Protein AF-A0A183I6M5-F1 (afdb_monomer)

pLDDT: mean 82.32, std 17.07, range [38.31, 96.5]

Radius of gyration: 24.66 Å; Cα contacts (8 Å, |Δi|>4): 86; chains: 1; bounding box: 38×36×90 Å

Organism: NCBI:txid387005

Secondary structure (DSSP, 8-state):
----TTSTTHHHHHHHHHHHHHHH--TTTTT-PPPPPPPTTSS-S--SSTT----TTHHHHHHHHHHHHHHHHTTS-TT-HHHHHHHHHHHHHHHHHHH---HHHHHHHH-SS-HHHHHHHHHHHHHHHHHHTTT---

Mean predicted aligned error: 10.9 Å

Sequence (138 aa):
MLRNPNGLRRASQCVLQNAIRTMYDNPYIKTFKPKKPPSPTFHKQTTGLTGLFVDEYAHQNLLKEYGRLMKVLEQIPSHSSYRKYTEQLVKKRIALIQEEPDIQKLEAKIGMGQIEEVIQQVFFMHSFMRRKKFSYSW

Solvent-accessible surface area (backbone atoms only — not comparable to full-atom values): 8590 Å² total; per-residue (Å²): 136,86,79,74,83,71,72,75,60,52,63,57,50,53,52,49,49,52,56,56,52,60,60,74,66,40,76,76,59,75,72,62,72,85,70,82,78,62,63,90,88,47,96,59,83,67,68,89,47,92,93,50,71,67,62,95,55,49,69,63,53,39,52,51,46,51,55,54,34,50,64,55,49,69,77,45,64,83,85,18,65,66,49,54,55,51,51,54,52,50,52,54,51,53,50,50,61,72,72,40,90,48,67,72,61,38,28,63,74,68,66,68,63,53,66,63,56,48,43,50,51,49,50,51,49,38,54,50,50,69,59,43,71,83,74,59,90,109

Structure (mmCIF, N/CA/C/O backbone):
data_AF-A0A183I6M5-F1
#
_entry.id   AF-A0A183I6M5-F1
#
loop_
_atom_site.group_PDB
_atom_site.id
_atom_site.type_symbol
_atom_site.label_atom_id
_atom_site.label_alt_id
_atom_site.label_comp_id
_atom_site.label_asym_id
_atom_site.label_entity_id
_atom_site.label_seq_id
_atom_site.pdbx_PDB_ins_code
_atom_site.Cartn_x
_atom_site.Cartn_y
_atom_site.Cartn_z
_atom_site.occupancy
_atom_site.B_iso_or_equiv
_atom_site.auth_seq_id
_atom_site.auth_comp_id
_atom_site.auth_asym_id
_atom_site.auth_atom_id
_atom_site.pdbx_PDB_model_num
ATOM 1 N N . MET A 1 1 ? 12.450 -29.102 69.752 1.00 39.22 1 MET A N 1
ATOM 2 C CA . MET A 1 1 ? 13.206 -28.412 68.681 1.00 39.22 1 MET A CA 1
ATOM 3 C C . MET A 1 1 ? 12.266 -28.155 67.509 1.00 39.22 1 MET A C 1
ATOM 5 O O . MET A 1 1 ? 12.054 -29.045 66.694 1.00 39.22 1 MET A O 1
ATOM 9 N N . LEU A 1 2 ? 11.606 -26.994 67.479 1.00 38.31 2 LEU A N 1
ATOM 10 C CA . LEU A 1 2 ? 10.625 -26.673 66.437 1.00 38.31 2 LEU A CA 1
ATOM 11 C C . LEU A 1 2 ? 11.358 -26.254 65.157 1.00 38.31 2 LEU A C 1
ATOM 13 O O . LEU A 1 2 ? 12.062 -25.247 65.125 1.00 38.31 2 LEU A O 1
ATOM 17 N N . ARG A 1 3 ? 11.221 -27.074 64.113 1.00 44.81 3 ARG A N 1
ATOM 18 C CA . ARG A 1 3 ? 11.802 -26.843 62.789 1.00 44.81 3 ARG A CA 1
ATOM 19 C C . ARG A 1 3 ? 11.010 -25.716 62.115 1.00 44.81 3 ARG A C 1
ATOM 21 O O . ARG A 1 3 ? 9.834 -25.881 61.810 1.00 44.81 3 ARG A O 1
ATOM 28 N N . ASN A 1 4 ? 11.647 -24.560 61.940 1.00 47.88 4 ASN A N 1
ATOM 29 C CA . ASN A 1 4 ? 11.074 -23.372 61.304 1.00 47.88 4 ASN A CA 1
ATOM 30 C C . ASN A 1 4 ? 10.600 -23.695 59.862 1.00 47.88 4 ASN A C 1
ATOM 32 O O . ASN A 1 4 ? 11.434 -24.061 59.031 1.00 47.88 4 ASN A O 1
ATOM 36 N N . PRO A 1 5 ? 9.301 -23.550 59.527 1.00 49.53 5 PRO A N 1
ATOM 37 C CA . PRO A 1 5 ? 8.756 -23.917 58.214 1.00 49.53 5 PRO A CA 1
ATOM 38 C C . PRO A 1 5 ? 9.069 -22.896 57.103 1.00 49.53 5 PRO A C 1
ATOM 40 O O . PRO A 1 5 ? 8.754 -2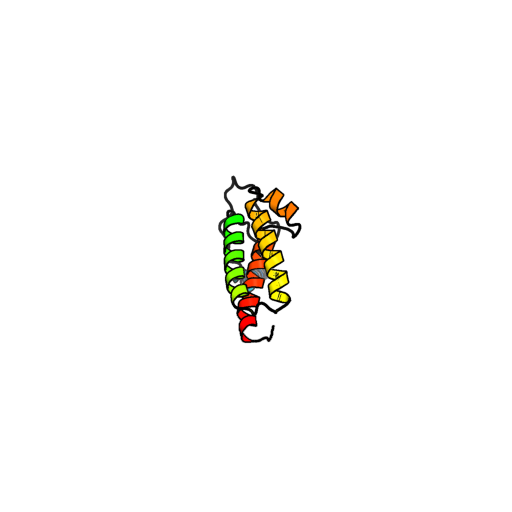3.128 55.936 1.00 49.53 5 PRO A O 1
ATOM 43 N N . ASN A 1 6 ? 9.717 -21.772 57.430 1.00 54.25 6 ASN A N 1
ATOM 44 C CA . ASN A 1 6 ? 9.908 -20.652 56.502 1.00 54.25 6 ASN A CA 1
ATOM 45 C C . ASN A 1 6 ? 11.206 -20.708 55.671 1.00 54.25 6 ASN A C 1
ATOM 47 O O . ASN A 1 6 ? 11.444 -19.819 54.854 1.00 54.25 6 ASN A O 1
ATOM 51 N N . GLY A 1 7 ? 12.045 -21.737 55.841 1.00 47.34 7 GLY A N 1
ATOM 52 C CA . GLY A 1 7 ? 13.322 -21.862 55.120 1.00 47.34 7 GLY A CA 1
ATOM 53 C C . GLY A 1 7 ? 13.192 -22.313 53.658 1.00 47.34 7 GLY A C 1
ATOM 54 O O . GLY A 1 7 ? 13.973 -21.888 52.814 1.00 47.34 7 GLY A O 1
ATOM 55 N N . LEU A 1 8 ? 12.174 -23.121 53.335 1.00 42.78 8 LEU A N 1
ATOM 56 C CA . LEU A 1 8 ? 12.023 -23.747 52.010 1.00 42.78 8 LEU A CA 1
ATOM 57 C C . LEU A 1 8 ? 11.125 -22.968 51.032 1.00 42.78 8 LEU A C 1
ATOM 59 O O . LEU A 1 8 ? 11.070 -23.313 49.858 1.00 42.78 8 LEU A O 1
ATOM 63 N N . ARG A 1 9 ? 10.436 -21.904 51.474 1.00 47.00 9 ARG A N 1
ATOM 64 C CA . ARG A 1 9 ? 9.586 -21.075 50.590 1.00 47.00 9 ARG A CA 1
ATOM 65 C C . ARG A 1 9 ? 10.315 -19.887 49.949 1.00 47.00 9 ARG A C 1
ATOM 67 O O . ARG A 1 9 ? 9.840 -19.363 48.949 1.00 47.00 9 ARG A O 1
ATOM 74 N N . ARG A 1 10 ? 11.469 -19.465 50.484 1.00 45.53 10 ARG A N 1
ATOM 75 C CA . ARG A 1 10 ? 12.199 -18.277 49.993 1.00 45.53 10 ARG A CA 1
ATOM 76 C C . ARG A 1 10 ? 13.108 -18.553 48.794 1.00 45.53 10 ARG A C 1
ATOM 78 O O . ARG A 1 10 ? 13.176 -17.707 47.909 1.00 45.53 10 ARG A O 1
ATOM 85 N N . ALA A 1 11 ? 13.741 -19.729 48.730 1.00 47.12 11 ALA A N 1
ATOM 86 C CA . ALA A 1 11 ? 14.570 -20.128 47.585 1.00 47.12 11 ALA A CA 1
ATOM 87 C C . ALA A 1 11 ? 13.743 -20.221 46.289 1.00 47.12 11 ALA A C 1
ATOM 89 O O . ALA A 1 11 ? 14.177 -19.801 45.223 1.00 47.12 11 ALA A O 1
ATOM 90 N N . SER A 1 12 ? 12.500 -20.686 46.399 1.00 52.34 12 SER A N 1
ATOM 91 C CA . SER A 1 12 ? 11.564 -20.813 45.280 1.00 52.34 12 SER A CA 1
ATOM 92 C C . SER A 1 12 ? 11.135 -19.454 44.725 1.00 52.34 12 SER A C 1
ATOM 94 O O . SER A 1 12 ? 11.021 -19.288 43.517 1.00 52.34 12 SER A O 1
ATOM 96 N N . GLN A 1 13 ? 10.926 -18.463 45.598 1.00 54.22 13 GLN A N 1
ATOM 97 C CA . GLN A 1 13 ? 10.399 -17.151 45.219 1.00 54.22 13 GLN A CA 1
ATOM 98 C C . GLN A 1 13 ? 11.472 -16.240 44.609 1.00 54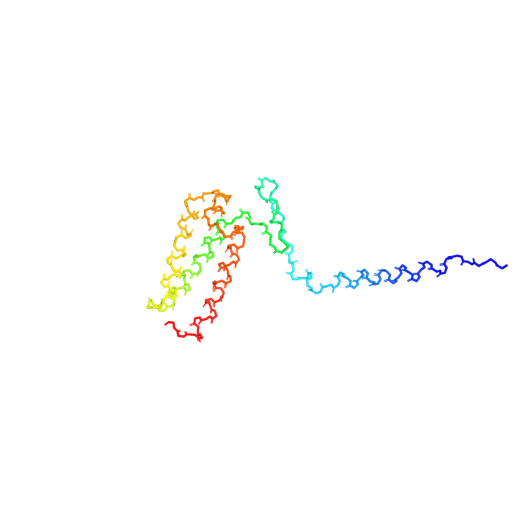.22 13 GLN A C 1
ATOM 100 O O . GLN A 1 13 ? 11.163 -15.500 43.682 1.00 54.22 13 GLN A O 1
ATOM 105 N N . CYS A 1 14 ? 12.733 -16.327 45.053 1.00 49.47 14 CYS A N 1
ATOM 106 C CA . CYS A 1 14 ? 13.840 -15.596 44.427 1.00 49.47 14 CYS A CA 1
ATOM 107 C C . CYS A 1 14 ? 14.278 -16.218 43.092 1.00 49.47 14 CYS A C 1
ATOM 109 O O . CYS A 1 14 ? 14.580 -15.478 42.162 1.00 49.47 14 CYS A O 1
ATOM 111 N N . VAL A 1 15 ? 14.240 -17.550 42.948 1.00 53.81 15 VAL A N 1
ATOM 112 C CA . VAL A 1 15 ? 14.477 -18.229 41.660 1.00 53.81 15 VAL A CA 1
ATOM 113 C C . VAL A 1 15 ? 13.358 -17.906 40.664 1.00 53.81 15 VAL A C 1
ATOM 115 O O . VAL A 1 15 ? 13.656 -17.569 39.522 1.00 53.81 15 VAL A O 1
ATOM 118 N N . LEU A 1 16 ? 12.089 -17.897 41.100 1.00 50.75 16 LEU A N 1
ATOM 119 C CA . LEU A 1 16 ? 10.961 -17.417 40.288 1.00 50.75 16 LEU A CA 1
ATOM 120 C C . LEU A 1 16 ? 11.094 -15.933 39.935 1.00 50.75 16 LEU A C 1
ATOM 122 O O . LEU A 1 16 ? 10.925 -15.583 38.775 1.00 50.75 16 LEU A O 1
ATOM 126 N N . GLN A 1 17 ? 11.436 -15.053 40.882 1.00 52.66 17 GLN A N 1
ATOM 127 C CA . GLN A 1 17 ? 11.634 -13.631 40.580 1.00 52.66 17 GLN A CA 1
ATOM 128 C C . GLN A 1 17 ? 12.812 -13.390 39.630 1.00 52.66 17 GLN A C 1
ATOM 130 O O . GLN A 1 17 ? 12.691 -12.564 38.731 1.00 52.66 17 GLN A O 1
ATOM 135 N N . ASN A 1 18 ? 13.913 -14.131 39.765 1.00 52.28 18 ASN A N 1
ATOM 136 C CA . ASN A 1 18 ? 15.054 -14.044 38.855 1.00 52.28 18 ASN A CA 1
ATOM 137 C C . ASN A 1 18 ? 14.711 -14.580 37.453 1.00 52.28 18 ASN A C 1
ATOM 139 O O . ASN A 1 18 ? 15.095 -13.956 36.469 1.00 52.28 18 ASN A O 1
ATOM 143 N N . ALA A 1 19 ? 13.938 -15.667 37.351 1.00 53.94 19 ALA A N 1
ATOM 144 C CA . ALA A 1 19 ? 13.449 -16.206 36.078 1.00 53.94 19 ALA A CA 1
ATOM 145 C C . ALA A 1 19 ? 12.411 -15.292 35.395 1.00 53.94 19 ALA A C 1
ATOM 147 O O . ALA A 1 19 ? 12.398 -15.162 34.175 1.00 53.94 19 ALA A O 1
ATOM 148 N N . ILE A 1 20 ? 11.559 -14.617 36.172 1.00 52.84 20 ILE A N 1
ATOM 149 C CA . ILE A 1 20 ? 10.616 -13.610 35.664 1.00 52.84 20 ILE A CA 1
ATOM 150 C C . ILE A 1 20 ? 11.381 -12.369 35.168 1.00 52.84 20 ILE A C 1
ATOM 152 O O . ILE A 1 20 ? 11.017 -11.788 34.149 1.00 52.84 20 ILE A O 1
ATOM 156 N N . ARG A 1 21 ? 12.469 -11.980 35.845 1.00 53.25 21 ARG A N 1
ATOM 157 C CA . ARG A 1 21 ? 13.283 -10.804 35.498 1.00 53.25 21 ARG A CA 1
ATOM 158 C C . ARG A 1 21 ? 14.069 -10.991 34.195 1.00 53.25 21 ARG A C 1
ATOM 160 O O . ARG A 1 21 ? 14.059 -10.087 33.369 1.00 53.25 21 ARG A O 1
ATOM 167 N N . THR A 1 22 ? 14.652 -12.170 33.955 1.00 59.44 22 THR A N 1
ATOM 168 C CA . THR A 1 22 ? 15.349 -12.476 32.686 1.00 59.44 22 THR A CA 1
ATOM 169 C C . THR A 1 22 ? 14.404 -12.610 31.486 1.00 59.44 22 THR A C 1
ATOM 171 O O . THR A 1 22 ? 14.829 -12.409 30.352 1.00 59.44 22 THR A O 1
ATOM 174 N N . MET A 1 23 ? 13.118 -12.898 31.716 1.00 60.84 23 MET A N 1
ATOM 175 C CA . MET A 1 23 ? 12.090 -12.998 30.669 1.00 60.84 23 MET A CA 1
ATOM 176 C C . MET A 1 23 ? 11.708 -11.638 30.056 1.00 60.84 23 MET A C 1
ATOM 178 O O . MET A 1 23 ? 11.484 -11.551 28.849 1.00 60.84 23 MET A O 1
ATOM 182 N N . TYR A 1 24 ? 11.655 -10.569 30.861 1.00 60.25 24 TYR A N 1
ATOM 183 C CA . TYR A 1 24 ? 11.343 -9.213 30.375 1.00 60.25 24 TYR A CA 1
ATOM 184 C C . TYR A 1 24 ? 12.561 -8.471 29.809 1.00 60.25 24 TYR A C 1
ATOM 186 O O . TYR A 1 24 ? 12.395 -7.520 29.045 1.00 60.25 24 TYR A O 1
ATOM 194 N N . ASP A 1 25 ? 13.773 -8.960 30.080 1.00 64.94 25 ASP A N 1
ATOM 195 C CA . ASP A 1 25 ? 15.009 -8.551 29.404 1.00 64.94 25 ASP A CA 1
ATOM 196 C C . ASP A 1 25 ? 15.184 -9.248 28.039 1.00 64.94 25 ASP A C 1
ATOM 198 O O . ASP A 1 25 ? 16.295 -9.508 27.579 1.00 64.94 25 ASP A O 1
ATOM 202 N N . ASN A 1 26 ? 14.079 -9.540 27.347 1.00 69.12 26 ASN A N 1
ATOM 203 C CA . ASN A 1 26 ? 14.121 -10.089 26.001 1.00 69.12 26 ASN A CA 1
ATOM 204 C C . ASN A 1 26 ? 14.497 -8.976 24.994 1.00 69.12 26 ASN A C 1
ATOM 206 O O . ASN A 1 26 ? 13.724 -8.026 24.803 1.00 69.12 26 ASN A O 1
ATOM 210 N N . PRO A 1 27 ? 15.650 -9.076 24.300 1.00 71.19 27 PRO A N 1
ATOM 211 C CA . PRO A 1 27 ? 16.084 -8.068 23.334 1.00 71.19 27 PRO A CA 1
ATOM 212 C C . PRO A 1 27 ? 15.087 -7.875 22.177 1.00 71.19 27 PRO A C 1
ATOM 214 O O . PRO A 1 27 ? 15.032 -6.784 21.610 1.00 71.19 27 PRO A O 1
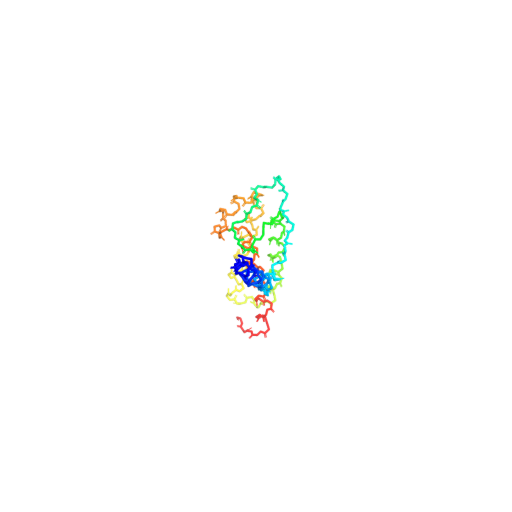ATOM 217 N N . TYR A 1 28 ? 14.249 -8.878 21.878 1.00 67.88 28 TYR A N 1
ATOM 218 C CA . TYR A 1 28 ? 13.214 -8.823 20.840 1.00 67.88 28 TYR A CA 1
ATOM 219 C C . TYR A 1 28 ? 11.952 -8.043 21.252 1.00 67.88 28 TYR A C 1
ATOM 221 O O . TYR A 1 28 ? 11.166 -7.661 20.391 1.00 67.88 28 TYR A O 1
ATOM 229 N N . ILE A 1 29 ? 11.737 -7.748 22.541 1.00 65.25 29 ILE A N 1
ATOM 230 C CA . ILE A 1 29 ? 10.613 -6.889 22.969 1.00 65.25 29 ILE A CA 1
ATOM 231 C C . ILE A 1 29 ? 10.906 -5.421 22.619 1.00 65.25 29 ILE A C 1
ATOM 233 O O . ILE A 1 29 ? 10.009 -4.677 22.230 1.00 65.25 29 ILE A O 1
ATOM 237 N N . LYS A 1 30 ? 12.181 -5.010 22.663 1.00 61.09 30 LYS A N 1
ATOM 238 C CA . LYS A 1 30 ? 12.621 -3.625 22.403 1.00 61.09 30 LYS A CA 1
ATOM 239 C C . LYS A 1 30 ? 12.452 -3.191 20.941 1.00 61.09 30 LYS A C 1
ATOM 241 O O . LYS A 1 30 ? 12.413 -1.993 20.662 1.00 61.09 30 LYS A O 1
ATOM 246 N N . THR A 1 31 ? 12.353 -4.135 20.004 1.00 61.91 31 THR A N 1
ATOM 247 C CA . THR A 1 31 ? 12.118 -3.837 18.582 1.00 61.91 31 THR A CA 1
ATOM 248 C C . THR A 1 31 ? 10.672 -3.441 18.291 1.00 61.91 31 THR A C 1
ATOM 250 O O . THR A 1 31 ? 10.432 -2.680 17.352 1.00 61.91 31 THR A O 1
ATOM 253 N N . PHE A 1 32 ? 9.710 -3.890 19.103 1.00 66.00 32 PHE A N 1
ATOM 254 C CA . PHE A 1 32 ? 8.305 -3.527 18.942 1.00 66.00 32 PHE A CA 1
ATOM 255 C C . PHE A 1 32 ? 8.022 -2.219 19.672 1.00 66.00 32 PHE A C 1
ATOM 257 O O . PHE A 1 32 ? 7.698 -2.194 20.856 1.00 66.00 32 PHE A O 1
ATOM 264 N N . LYS A 1 33 ? 8.144 -1.100 18.953 1.00 71.75 33 LYS A N 1
ATOM 265 C CA . LYS A 1 33 ? 7.692 0.191 19.477 1.00 71.75 33 LYS A CA 1
ATOM 266 C C . LYS A 1 33 ? 6.159 0.192 19.487 1.00 71.75 33 LYS A C 1
ATOM 268 O O . LYS A 1 33 ? 5.577 0.091 18.404 1.00 71.75 33 LYS A O 1
ATOM 273 N N . PRO A 1 34 ? 5.501 0.290 20.657 1.00 71.25 34 PRO A N 1
ATOM 274 C CA . PRO A 1 34 ? 4.048 0.320 20.706 1.00 71.25 34 PRO A CA 1
ATOM 275 C C . PRO A 1 34 ? 3.547 1.547 19.941 1.00 71.25 34 PRO A C 1
ATOM 277 O O . PRO A 1 34 ? 4.001 2.670 20.180 1.00 71.25 34 PRO A O 1
ATOM 280 N N . LYS A 1 35 ? 2.632 1.333 18.992 1.00 80.88 35 LYS A N 1
ATOM 281 C CA . LYS A 1 35 ? 1.877 2.430 18.380 1.00 80.88 35 LYS A CA 1
ATOM 282 C C . LYS A 1 35 ? 0.702 2.802 19.279 1.00 80.88 35 LYS A C 1
ATOM 284 O O . LYS A 1 35 ? 0.236 1.986 20.073 1.00 80.88 35 LYS A O 1
ATOM 289 N N . LYS A 1 36 ? 0.230 4.044 19.147 1.00 84.38 36 LYS A N 1
ATOM 290 C CA . LYS A 1 36 ? -1.027 4.456 19.780 1.00 84.38 36 LYS A CA 1
ATOM 291 C C . LYS A 1 36 ? -2.147 3.538 19.266 1.00 84.38 36 LYS A C 1
ATOM 293 O O . LYS A 1 36 ? -2.144 3.248 18.067 1.00 84.38 36 LYS A O 1
ATOM 298 N N . PRO A 1 37 ? -3.041 3.057 20.145 1.00 84.38 37 PRO A N 1
ATOM 299 C CA . PRO A 1 37 ? -4.186 2.273 19.709 1.00 84.38 37 PRO A CA 1
ATOM 300 C C . PRO A 1 37 ? -5.065 3.119 18.776 1.00 84.38 37 PRO A C 1
ATOM 302 O O . PRO A 1 37 ? -5.069 4.349 18.922 1.00 84.38 37 PRO A O 1
AT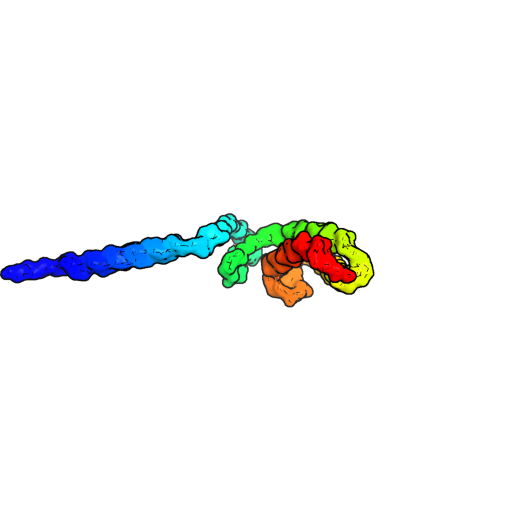OM 305 N N . PRO A 1 38 ? -5.780 2.484 17.831 1.00 88.56 38 PRO A N 1
ATOM 306 C CA . PRO A 1 38 ? -6.681 3.198 16.943 1.00 88.56 38 PRO A CA 1
ATOM 307 C C . PRO A 1 38 ? -7.806 3.867 17.736 1.00 88.56 38 PRO A C 1
ATOM 309 O O . PRO A 1 38 ? -8.130 3.460 18.858 1.00 88.56 38 PRO A O 1
ATOM 312 N N . SER A 1 39 ? -8.418 4.894 17.152 1.00 90.19 39 SER A N 1
ATOM 313 C CA . SER A 1 39 ? -9.603 5.516 17.739 1.00 90.19 39 SER A CA 1
ATOM 314 C C . SER A 1 39 ? -10.722 4.479 17.994 1.00 90.19 39 SER A C 1
ATOM 316 O O . SER A 1 39 ? -10.942 3.572 17.186 1.00 90.19 39 SER A O 1
ATOM 318 N N . PRO A 1 40 ? -11.467 4.580 19.113 1.00 88.56 40 PRO A N 1
ATOM 319 C CA . PRO A 1 40 ? -12.500 3.598 19.468 1.00 88.56 40 PRO A CA 1
ATOM 320 C C . PRO A 1 40 ? -13.667 3.572 18.468 1.00 88.56 40 PRO A C 1
ATOM 322 O O . PRO A 1 40 ? -14.375 2.577 18.366 1.00 88.56 40 PRO A O 1
ATOM 325 N N . THR A 1 41 ? -13.851 4.652 17.708 1.00 91.00 41 THR A N 1
ATOM 326 C CA . THR A 1 41 ? -14.853 4.779 16.642 1.00 91.00 41 THR A CA 1
ATOM 327 C C . THR A 1 41 ? -14.416 4.122 15.327 1.00 91.00 41 THR A C 1
ATOM 329 O O . THR A 1 41 ? -15.211 4.024 14.395 1.00 91.00 41 THR A O 1
ATOM 332 N N . PHE A 1 42 ? -13.152 3.703 15.211 1.00 89.38 42 PHE A N 1
ATOM 333 C CA . PHE A 1 42 ? -12.616 3.104 13.996 1.00 89.38 42 PHE A CA 1
ATOM 334 C C . PHE A 1 42 ? -13.131 1.670 13.800 1.00 89.38 42 PHE A C 1
ATOM 336 O O . PHE A 1 42 ? -13.272 0.901 14.753 1.00 89.38 42 PHE A O 1
ATOM 343 N N . HIS A 1 43 ? -13.372 1.290 12.543 1.00 87.75 43 HIS A N 1
ATOM 344 C CA . HIS A 1 43 ? -13.992 0.011 12.173 1.00 87.75 43 HIS A CA 1
ATOM 345 C C . HIS A 1 43 ? -13.153 -1.227 12.547 1.00 87.75 43 HIS A C 1
ATOM 347 O O . HIS A 1 43 ? -13.699 -2.326 12.634 1.00 87.75 43 HIS A O 1
ATOM 353 N N . LYS A 1 44 ? -11.841 -1.075 12.776 1.00 90.19 44 LYS A N 1
ATOM 354 C CA . LYS A 1 44 ? -10.909 -2.174 13.076 1.00 90.19 44 LYS A CA 1
ATOM 355 C C . LYS A 1 44 ? -10.113 -1.893 14.351 1.00 90.19 44 LYS A C 1
ATOM 357 O O . LYS A 1 44 ? -9.281 -1.001 14.389 1.00 90.19 44 LYS A O 1
ATOM 362 N N . GLN A 1 45 ? -10.333 -2.668 15.410 1.00 90.12 45 GLN A N 1
ATOM 363 C CA . GLN A 1 45 ? -9.636 -2.446 16.689 1.00 90.12 45 GLN A CA 1
ATOM 364 C C . GLN A 1 45 ? -8.273 -3.147 16.748 1.00 90.12 45 GLN A C 1
ATOM 366 O O . GLN A 1 45 ? -7.311 -2.614 17.301 1.00 90.12 45 GLN A O 1
ATOM 371 N N . THR A 1 46 ? -8.164 -4.333 16.149 1.00 90.75 46 THR A N 1
ATOM 372 C CA . THR A 1 46 ? -6.912 -5.090 16.052 1.00 90.75 46 THR A CA 1
ATOM 373 C C . THR A 1 46 ? -6.830 -5.806 14.702 1.00 90.75 46 THR A C 1
ATOM 375 O O . THR A 1 46 ? -7.843 -6.063 14.055 1.00 90.75 46 THR A O 1
ATOM 378 N N . THR A 1 47 ? -5.613 -6.127 14.266 1.00 90.69 47 THR A N 1
ATOM 379 C CA . THR A 1 47 ? -5.341 -6.966 13.083 1.00 90.69 47 THR A CA 1
ATOM 380 C C . THR A 1 47 ? -5.315 -8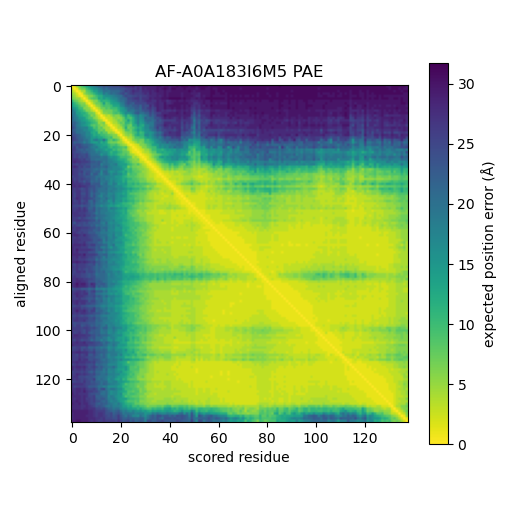.459 13.425 1.00 90.69 47 THR A C 1
ATOM 382 O O . THR A 1 47 ? -5.310 -9.300 12.533 1.00 90.69 47 THR A O 1
ATOM 385 N N . GLY A 1 48 ? -5.238 -8.815 14.712 1.00 91.88 48 GLY A N 1
ATOM 386 C CA . GLY A 1 48 ? -4.996 -10.190 15.162 1.00 91.88 48 GLY A CA 1
ATOM 387 C C . GLY A 1 48 ? -3.567 -10.700 14.918 1.00 91.88 48 GLY A C 1
ATOM 388 O O . GLY A 1 48 ? -3.270 -11.838 15.272 1.00 91.88 48 GLY A O 1
ATOM 389 N N . LEU A 1 49 ? -2.674 -9.874 14.355 1.00 89.94 49 LEU A N 1
ATOM 390 C CA . LEU A 1 49 ? -1.297 -10.239 14.022 1.00 89.94 49 LEU A CA 1
ATOM 391 C C . LEU A 1 49 ? -0.296 -9.488 14.905 1.00 89.94 49 LEU A C 1
ATOM 393 O O . LEU A 1 49 ? -0.301 -8.258 15.002 1.00 89.94 49 LEU A O 1
ATOM 397 N N . THR A 1 50 ? 0.608 -10.230 15.544 1.00 87.62 50 THR A N 1
ATOM 398 C CA . THR A 1 50 ? 1.626 -9.656 16.429 1.00 87.62 50 THR A CA 1
ATOM 399 C C . THR A 1 50 ? 2.604 -8.789 15.637 1.00 87.62 50 THR A C 1
ATOM 401 O O . THR A 1 50 ? 3.228 -9.248 14.685 1.00 87.62 50 THR A O 1
ATOM 404 N N . GLY A 1 51 ? 2.767 -7.530 16.046 1.00 85.31 51 GLY A N 1
ATOM 405 C CA . GLY A 1 51 ? 3.683 -6.589 15.393 1.00 85.31 51 GLY A CA 1
ATOM 406 C C . GLY A 1 51 ? 3.116 -5.868 14.166 1.00 85.31 51 GLY A C 1
ATOM 407 O O . GLY A 1 51 ? 3.776 -4.955 13.667 1.00 85.31 51 GLY A O 1
ATOM 408 N N . LEU A 1 52 ? 1.898 -6.203 13.724 1.00 90.38 52 LEU A N 1
ATOM 409 C CA . LEU A 1 52 ? 1.177 -5.475 12.681 1.00 90.38 52 LEU A CA 1
ATOM 410 C C . LEU A 1 52 ? 0.063 -4.640 13.316 1.00 90.38 52 LEU A C 1
ATOM 412 O O . LEU A 1 52 ? -1.016 -5.134 13.618 1.00 90.38 52 LEU A O 1
ATOM 416 N N . PHE A 1 53 ? 0.335 -3.364 13.559 1.00 91.44 53 PHE A N 1
ATOM 417 C CA . PHE A 1 53 ? -0.638 -2.456 14.168 1.00 91.44 53 PHE A CA 1
ATOM 418 C C . PHE A 1 53 ? -1.609 -1.895 13.129 1.00 91.44 53 PHE A C 1
ATOM 420 O O . PHE A 1 53 ? -1.186 -1.603 12.011 1.00 91.44 53 PHE A O 1
ATOM 427 N N . VAL A 1 54 ? -2.860 -1.675 13.544 1.00 93.19 54 VAL A N 1
ATOM 428 C CA . VAL A 1 54 ? -3.908 -1.060 12.717 1.00 93.19 54 VAL A CA 1
ATOM 429 C C . VAL A 1 54 ? -3.478 0.329 12.245 1.00 93.19 54 VAL A C 1
ATOM 431 O O . VAL A 1 54 ? -2.889 1.099 13.011 1.00 93.19 54 VAL A O 1
ATOM 434 N N . ASP A 1 55 ? -3.781 0.641 10.986 1.00 91.81 55 ASP A N 1
ATOM 435 C CA . ASP A 1 55 ? -3.513 1.947 10.388 1.00 91.81 55 ASP A CA 1
ATOM 436 C C . ASP A 1 55 ? -4.814 2.694 10.060 1.00 91.81 55 ASP A C 1
ATOM 438 O O . ASP A 1 55 ? -5.534 2.342 9.128 1.00 91.81 55 ASP A O 1
ATOM 442 N N . GLU A 1 56 ? -5.098 3.764 10.811 1.00 91.88 56 GLU A N 1
ATOM 443 C CA . GLU A 1 56 ? -6.304 4.584 10.619 1.00 91.88 56 GLU A CA 1
ATOM 444 C C . GLU A 1 56 ? -6.329 5.296 9.259 1.00 91.88 56 GLU A C 1
ATOM 446 O O . GLU A 1 56 ? -7.393 5.524 8.686 1.00 91.88 56 GLU A O 1
ATOM 451 N N . TYR A 1 57 ? -5.154 5.620 8.714 1.00 91.56 57 TYR A N 1
ATOM 452 C CA . TYR A 1 57 ? -5.007 6.386 7.474 1.00 91.56 57 TYR A CA 1
ATOM 453 C C . TYR A 1 57 ? -4.466 5.513 6.336 1.00 91.56 57 TYR A C 1
ATOM 455 O O . TYR A 1 57 ? -3.681 5.978 5.500 1.00 91.56 57 TYR A O 1
ATOM 463 N N . ALA A 1 58 ? -4.901 4.247 6.288 1.00 92.69 58 ALA A N 1
ATOM 464 C CA . ALA A 1 58 ? -4.411 3.239 5.351 1.00 92.69 58 ALA A CA 1
ATOM 465 C C . ALA A 1 58 ? -4.407 3.719 3.887 1.00 92.69 58 ALA A C 1
ATOM 467 O O . ALA A 1 58 ? -3.385 3.595 3.216 1.00 92.69 58 ALA A O 1
ATOM 468 N N . HIS A 1 59 ? -5.483 4.355 3.400 1.00 93.69 59 HIS A N 1
ATOM 469 C CA . HIS A 1 59 ? -5.549 4.879 2.023 1.00 93.69 59 HIS A CA 1
ATOM 470 C C . HIS A 1 59 ? -4.439 5.894 1.722 1.00 93.69 59 HIS A C 1
ATOM 472 O O . HIS A 1 59 ? -3.747 5.788 0.707 1.00 93.69 59 HIS A O 1
ATOM 478 N N . GLN A 1 60 ? -4.241 6.873 2.609 1.00 94.44 60 GLN A N 1
ATOM 479 C CA . GLN A 1 60 ? -3.242 7.926 2.415 1.00 94.44 60 GLN A CA 1
ATOM 480 C C . GLN A 1 60 ? -1.824 7.355 2.459 1.00 94.44 60 GLN A C 1
ATOM 482 O O . GLN A 1 60 ? -0.989 7.687 1.613 1.00 94.44 60 GLN A O 1
ATOM 487 N N . ASN A 1 61 ? -1.557 6.467 3.418 1.00 94.81 61 ASN A N 1
ATOM 488 C CA . ASN A 1 61 ? -0.258 5.821 3.560 1.00 94.81 61 ASN A CA 1
ATOM 489 C C . ASN A 1 61 ? 0.049 4.915 2.363 1.00 94.81 61 ASN A C 1
ATOM 491 O O . ASN A 1 61 ? 1.154 4.964 1.821 1.00 94.81 61 ASN A O 1
ATOM 495 N N . LEU A 1 62 ? -0.941 4.167 1.882 1.00 94.81 62 LEU A N 1
ATOM 496 C CA . LEU A 1 62 ? -0.791 3.288 0.732 1.00 94.81 62 LEU A CA 1
ATOM 497 C C . LEU A 1 62 ? -0.531 4.079 -0.562 1.00 94.81 62 LEU A C 1
ATOM 499 O O . LEU A 1 62 ? 0.414 3.767 -1.289 1.00 94.81 62 LEU A O 1
ATOM 503 N N . LEU A 1 63 ? -1.283 5.157 -0.819 1.00 95.56 63 LEU A N 1
ATOM 504 C CA . LEU A 1 63 ? -1.040 6.056 -1.959 1.00 95.56 63 LEU A CA 1
ATOM 505 C C . LEU A 1 63 ? 0.350 6.698 -1.900 1.00 95.56 63 LEU A C 1
ATOM 507 O O . LEU A 1 63 ? 1.050 6.780 -2.912 1.00 95.56 63 LEU A O 1
ATOM 511 N N . LYS A 1 64 ? 0.781 7.119 -0.708 1.00 95.75 64 LYS A N 1
ATOM 512 C CA . LYS A 1 64 ? 2.105 7.706 -0.485 1.00 95.75 64 LYS A CA 1
ATOM 513 C C . LYS A 1 64 ? 3.230 6.727 -0.815 1.00 95.75 64 LYS A C 1
ATOM 515 O O . LYS A 1 64 ? 4.188 7.116 -1.488 1.00 95.75 64 LYS A O 1
ATOM 520 N N . GLU A 1 65 ? 3.138 5.478 -0.360 1.00 95.38 65 GLU A N 1
ATOM 521 C CA . GLU A 1 65 ? 4.164 4.472 -0.654 1.00 95.38 65 GLU A CA 1
ATOM 522 C C . GLU A 1 65 ? 4.145 4.043 -2.129 1.00 95.38 65 GLU A C 1
ATOM 524 O O . GLU A 1 65 ? 5.211 3.951 -2.742 1.00 95.38 65 GLU A O 1
ATOM 529 N N . TYR A 1 66 ? 2.973 3.901 -2.759 1.00 96.50 66 TYR A N 1
ATOM 530 C CA . TYR A 1 66 ? 2.897 3.656 -4.204 1.00 96.50 66 TYR A CA 1
ATOM 531 C C . TYR A 1 66 ? 3.485 4.807 -5.030 1.00 96.50 66 TYR A C 1
ATOM 533 O O . TYR A 1 66 ? 4.218 4.563 -5.989 1.00 96.50 66 TYR A O 1
ATOM 541 N N . GLY A 1 67 ? 3.247 6.060 -4.634 1.00 96.38 67 GLY A N 1
ATOM 542 C CA . GLY A 1 67 ? 3.852 7.223 -5.286 1.00 96.38 67 GLY A CA 1
ATOM 543 C C . GLY A 1 67 ? 5.381 7.234 -5.178 1.00 96.38 67 GLY A C 1
ATOM 544 O O . GLY A 1 67 ? 6.077 7.570 -6.136 1.00 96.38 67 GLY A O 1
ATOM 545 N N . ARG A 1 68 ? 5.937 6.819 -4.033 1.00 95.56 68 ARG A N 1
ATOM 546 C CA . ARG A 1 68 ? 7.393 6.658 -3.861 1.00 95.56 68 ARG A CA 1
ATOM 547 C C . ARG A 1 68 ? 7.952 5.538 -4.731 1.00 95.56 68 ARG A C 1
ATOM 549 O O . ARG A 1 68 ? 9.008 5.727 -5.334 1.00 95.56 68 ARG A O 1
ATOM 556 N N . LEU A 1 69 ? 7.245 4.416 -4.808 1.00 95.69 69 LEU A N 1
ATOM 557 C CA . LEU A 1 69 ? 7.623 3.273 -5.628 1.00 95.69 69 LEU A CA 1
ATOM 558 C C . LEU A 1 69 ? 7.639 3.625 -7.124 1.00 95.69 69 LEU A C 1
ATOM 560 O O . LEU A 1 69 ? 8.598 3.272 -7.808 1.00 95.69 69 LEU A O 1
ATOM 564 N N . MET A 1 70 ? 6.643 4.369 -7.620 1.00 95.62 70 MET A N 1
ATOM 565 C CA . MET A 1 70 ? 6.611 4.847 -9.012 1.00 95.62 70 MET A CA 1
ATOM 566 C C . MET A 1 70 ? 7.846 5.687 -9.358 1.00 95.62 70 MET A C 1
ATOM 568 O O . MET A 1 70 ? 8.511 5.409 -10.351 1.00 95.62 70 MET A O 1
ATOM 572 N N . LYS A 1 71 ? 8.248 6.615 -8.479 1.00 94.81 71 LYS A N 1
ATOM 573 C CA . LYS A 1 71 ? 9.469 7.425 -8.669 1.00 94.81 71 LYS A CA 1
ATOM 574 C C . LYS A 1 71 ? 10.755 6.596 -8.730 1.00 94.81 71 LYS A C 1
ATOM 576 O O . LYS A 1 71 ? 11.734 7.017 -9.342 1.00 94.81 71 LYS A O 1
ATOM 581 N N . VAL A 1 72 ? 10.804 5.450 -8.047 1.00 93.50 72 VAL A N 1
ATOM 582 C CA . VAL A 1 72 ? 11.960 4.540 -8.127 1.00 93.50 72 VAL A CA 1
ATOM 583 C C . VAL A 1 72 ? 11.914 3.726 -9.417 1.00 93.50 72 VAL A C 1
ATOM 585 O O . VAL A 1 72 ? 12.956 3.526 -10.034 1.00 93.50 72 VAL A O 1
ATOM 588 N N . LEU A 1 73 ? 10.726 3.298 -9.850 1.00 92.94 73 LEU A N 1
ATOM 589 C CA . LEU A 1 73 ? 10.536 2.584 -11.114 1.00 92.94 73 LEU A CA 1
ATOM 590 C C . LEU A 1 73 ? 10.894 3.441 -12.333 1.00 92.94 73 LEU A C 1
ATOM 592 O O . LEU A 1 73 ? 11.473 2.923 -13.282 1.00 92.94 73 LEU A O 1
ATOM 596 N N . GLU A 1 74 ? 10.659 4.752 -12.281 1.00 92.25 74 GLU A N 1
ATOM 597 C CA . GLU A 1 74 ? 11.072 5.689 -13.335 1.00 92.25 74 GLU A CA 1
ATOM 598 C C . GLU A 1 74 ? 12.587 5.691 -13.597 1.00 92.25 74 GLU A C 1
ATOM 600 O O . GLU A 1 74 ? 13.003 5.894 -14.737 1.00 92.25 74 GLU A O 1
ATOM 605 N N . GLN A 1 75 ? 13.402 5.412 -12.571 1.00 90.62 75 GLN A N 1
ATOM 606 C CA . GLN A 1 75 ? 14.870 5.362 -12.666 1.00 90.62 75 GLN A CA 1
ATOM 607 C C . GLN A 1 75 ? 15.384 4.078 -13.336 1.00 90.62 75 GLN A C 1
ATOM 609 O O . GLN A 1 75 ? 16.566 3.988 -13.658 1.00 90.62 75 GLN A O 1
ATOM 614 N N . ILE A 1 76 ? 14.528 3.072 -13.517 1.00 89.56 76 ILE A N 1
ATOM 615 C CA . ILE A 1 76 ? 14.889 1.785 -14.117 1.00 89.56 76 ILE A CA 1
ATOM 616 C C . ILE A 1 76 ? 14.665 1.853 -15.628 1.00 89.56 76 ILE A C 1
ATOM 618 O O . ILE A 1 76 ? 13.687 2.457 -16.054 1.00 89.56 76 ILE A O 1
ATOM 622 N N . PRO A 1 77 ? 15.500 1.236 -16.477 1.00 91.12 77 PRO A N 1
ATOM 623 C CA . PRO A 1 77 ? 15.298 1.290 -17.922 1.00 91.12 77 PRO A CA 1
ATOM 624 C C . PRO A 1 77 ? 13.922 0.760 -18.370 1.00 91.12 77 PRO A C 1
ATOM 626 O O . PRO A 1 77 ? 13.432 -0.257 -17.875 1.00 91.12 77 PRO A O 1
ATOM 629 N N . SER A 1 78 ? 13.297 1.438 -19.339 1.00 89.12 78 SER A N 1
ATOM 630 C CA . SER A 1 78 ? 11.944 1.130 -19.844 1.00 89.12 78 SER A CA 1
ATOM 631 C C . SER A 1 78 ? 11.832 -0.207 -20.583 1.00 89.12 78 SER A C 1
ATOM 633 O O . SER A 1 78 ? 10.742 -0.772 -20.674 1.00 89.12 78 SER A O 1
ATOM 635 N N . HIS A 1 79 ? 12.942 -0.732 -21.107 1.00 89.00 79 HIS A N 1
ATOM 636 C CA . HIS A 1 79 ? 12.973 -2.034 -21.774 1.00 89.00 79 HIS A CA 1
ATOM 637 C C . HIS A 1 79 ? 12.864 -3.204 -20.794 1.00 89.00 79 HIS A C 1
ATOM 639 O O . HIS A 1 79 ? 12.445 -4.285 -21.208 1.00 89.00 79 HIS A O 1
ATOM 645 N N . SER A 1 80 ? 13.168 -2.981 -19.512 1.00 90.19 80 SER A N 1
ATOM 646 C CA . SER A 1 80 ? 13.129 -4.033 -18.505 1.00 90.19 80 SER A CA 1
ATOM 647 C C . SER A 1 80 ? 11.720 -4.591 -18.330 1.00 90.19 80 SER A C 1
ATOM 649 O O . SER A 1 80 ? 10.736 -3.870 -18.123 1.00 90.19 80 SER A O 1
ATOM 651 N N . SER A 1 81 ? 11.618 -5.915 -18.398 1.00 91.44 81 SER A N 1
ATOM 652 C CA . SER A 1 81 ? 10.339 -6.606 -18.222 1.00 91.44 81 SER A CA 1
ATOM 653 C C . SER A 1 81 ? 9.767 -6.345 -16.830 1.00 91.44 81 SER A C 1
ATOM 655 O O . SER A 1 81 ? 8.571 -6.097 -16.680 1.00 91.44 81 SER A O 1
ATOM 657 N N . TYR A 1 82 ? 10.633 -6.313 -15.812 1.00 90.81 82 TYR A N 1
ATOM 658 C CA . TYR A 1 82 ? 10.222 -6.060 -14.436 1.00 90.81 82 TYR A CA 1
ATOM 659 C C . TYR A 1 82 ? 9.531 -4.701 -14.277 1.00 90.81 82 TYR A C 1
ATOM 661 O O . TYR A 1 82 ? 8.454 -4.640 -13.681 1.00 90.81 82 TYR A O 1
ATOM 669 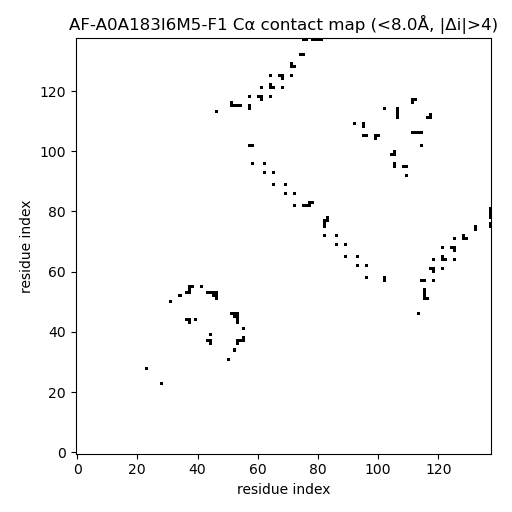N N . ARG A 1 83 ? 10.084 -3.620 -14.851 1.00 93.50 83 ARG A N 1
ATOM 670 C CA . ARG A 1 83 ? 9.455 -2.291 -14.800 1.00 93.50 83 ARG A CA 1
ATOM 671 C C . ARG A 1 83 ? 8.077 -2.301 -15.455 1.00 93.50 83 ARG A C 1
ATOM 673 O O . ARG A 1 83 ? 7.124 -1.832 -14.843 1.00 93.50 83 ARG A O 1
ATOM 680 N N . LYS A 1 84 ? 7.945 -2.885 -16.652 1.00 93.75 84 LYS A N 1
ATOM 681 C CA . LYS A 1 84 ? 6.665 -2.932 -17.385 1.00 93.75 84 LYS A CA 1
ATOM 682 C C . LYS A 1 84 ? 5.555 -3.597 -16.567 1.00 93.75 84 LYS A C 1
ATOM 684 O O . LYS A 1 84 ? 4.485 -3.013 -16.398 1.00 93.75 84 LYS A O 1
ATOM 689 N N . TYR A 1 85 ? 5.809 -4.789 -16.025 1.00 94.56 85 TYR A N 1
ATOM 690 C CA . TYR A 1 85 ? 4.792 -5.528 -15.270 1.00 94.56 85 TYR A CA 1
ATOM 691 C C . TYR A 1 85 ? 4.481 -4.887 -13.915 1.00 94.56 85 TYR A C 1
ATOM 693 O O . TYR A 1 85 ? 3.315 -4.803 -13.524 1.00 94.56 85 TYR A O 1
ATOM 701 N N . THR A 1 86 ? 5.498 -4.390 -13.206 1.00 94.31 86 THR A N 1
ATOM 702 C CA . THR A 1 86 ? 5.287 -3.727 -11.911 1.00 94.31 86 THR A CA 1
ATOM 703 C C . THR A 1 86 ? 4.568 -2.393 -12.050 1.00 94.31 86 THR A C 1
ATOM 705 O O . THR A 1 86 ? 3.675 -2.121 -11.253 1.00 94.31 86 THR A O 1
ATOM 708 N N . GLU A 1 87 ? 4.859 -1.591 -13.077 1.00 95.00 87 GLU A N 1
ATOM 709 C CA . GLU A 1 87 ? 4.110 -0.360 -13.351 1.00 95.00 87 GLU A CA 1
ATOM 710 C C . GLU A 1 87 ? 2.637 -0.641 -13.643 1.00 95.00 87 GLU A C 1
ATOM 712 O O . GLU A 1 87 ? 1.763 0.015 -13.077 1.00 95.00 87 GLU A O 1
ATOM 717 N N . GLN A 1 88 ? 2.346 -1.633 -14.488 1.00 96.06 88 GLN A N 1
ATOM 718 C CA . GLN A 1 88 ? 0.967 -2.028 -14.775 1.00 96.06 88 GLN A CA 1
ATOM 719 C C . GLN A 1 88 ? 0.238 -2.490 -13.509 1.00 96.06 88 GLN A C 1
ATOM 721 O O . GLN A 1 88 ? -0.897 -2.079 -13.270 1.00 96.06 88 GLN A O 1
ATOM 726 N N . LEU A 1 89 ? 0.887 -3.309 -12.677 1.00 94.69 89 LEU A N 1
ATOM 727 C CA . LEU A 1 89 ? 0.316 -3.788 -11.419 1.00 94.69 89 LEU A CA 1
ATOM 728 C C . LEU A 1 89 ? 0.044 -2.638 -10.442 1.00 94.69 89 LEU A C 1
ATOM 730 O O . LEU A 1 89 ? -1.050 -2.548 -9.888 1.00 94.69 89 LEU A O 1
ATOM 734 N N . VAL A 1 90 ? 1.017 -1.747 -10.242 1.00 95.62 90 VAL A N 1
ATOM 735 C CA . VAL A 1 90 ? 0.892 -0.608 -9.324 1.00 95.62 90 VAL A CA 1
ATOM 736 C C . VAL A 1 90 ? -0.207 0.345 -9.787 1.00 95.62 90 VAL A C 1
ATOM 738 O O . VAL A 1 90 ? -1.036 0.737 -8.973 1.00 95.62 90 VAL A O 1
ATOM 741 N N . LYS A 1 91 ? -0.285 0.660 -11.087 1.00 96.19 91 LYS A N 1
ATOM 742 C CA . LYS A 1 91 ? -1.347 1.516 -11.641 1.00 96.19 91 LYS A CA 1
ATOM 743 C C . LYS A 1 91 ? -2.739 0.928 -11.414 1.00 96.19 91 LYS A C 1
ATOM 745 O O . LYS A 1 91 ? -3.628 1.650 -10.973 1.00 96.19 91 LYS A O 1
ATOM 750 N N . LYS A 1 92 ? -2.913 -0.381 -11.637 1.00 95.81 92 LYS A N 1
ATOM 751 C CA . LYS A 1 92 ? -4.177 -1.079 -11.341 1.00 95.81 92 LYS A CA 1
ATOM 752 C C . LYS A 1 92 ? -4.557 -0.954 -9.865 1.00 95.81 92 LYS A C 1
ATOM 754 O O . LYS A 1 92 ? -5.701 -0.651 -9.554 1.00 95.81 92 LYS A O 1
ATOM 759 N N . ARG A 1 93 ? -3.600 -1.137 -8.951 1.00 94.81 93 ARG A N 1
ATOM 760 C CA . ARG A 1 93 ? -3.860 -1.025 -7.507 1.00 94.81 93 ARG A CA 1
ATOM 761 C C . ARG A 1 93 ? -4.184 0.403 -7.078 1.00 94.81 93 ARG A C 1
ATOM 763 O O . ARG A 1 93 ? -5.104 0.587 -6.294 1.00 94.81 93 ARG A O 1
ATOM 770 N N . ILE A 1 94 ? -3.478 1.404 -7.607 1.00 95.75 94 ILE A N 1
ATOM 771 C CA . ILE A 1 94 ? -3.793 2.818 -7.351 1.00 95.75 94 ILE A CA 1
ATOM 772 C C . ILE A 1 94 ? -5.226 3.133 -7.793 1.00 95.75 94 ILE A C 1
ATOM 774 O O . ILE A 1 94 ? -5.945 3.779 -7.038 1.00 95.75 94 ILE A O 1
ATOM 778 N N . ALA A 1 95 ? -5.655 2.641 -8.961 1.00 96.19 95 ALA A N 1
ATOM 779 C CA . ALA A 1 95 ? -7.024 2.831 -9.436 1.00 96.19 95 ALA A CA 1
ATOM 780 C C . ALA A 1 95 ? -8.058 2.229 -8.468 1.00 96.19 95 ALA A C 1
ATOM 782 O O . ALA A 1 95 ? -8.996 2.920 -8.087 1.00 96.19 95 ALA A O 1
ATOM 783 N N . LEU A 1 96 ? -7.839 1.001 -7.981 1.00 95.00 96 LEU A N 1
ATOM 784 C CA . LEU A 1 96 ? -8.728 0.366 -6.995 1.00 95.00 96 LEU A CA 1
ATOM 785 C C . LEU A 1 96 ? -8.824 1.159 -5.681 1.00 95.00 96 LEU A C 1
ATOM 787 O O . LEU A 1 96 ? -9.905 1.280 -5.114 1.00 95.00 96 LEU A O 1
ATOM 791 N N . ILE A 1 97 ? -7.705 1.717 -5.209 1.00 94.25 97 ILE A N 1
ATOM 792 C CA . ILE A 1 97 ? -7.651 2.525 -3.976 1.00 94.25 97 ILE A CA 1
ATOM 793 C C . ILE A 1 97 ? -8.398 3.855 -4.134 1.00 94.25 97 ILE A C 1
ATOM 795 O O . ILE A 1 97 ? -8.880 4.401 -3.146 1.00 94.25 97 ILE A O 1
ATOM 799 N N . GLN A 1 98 ? -8.443 4.400 -5.351 1.00 94.00 98 GLN A N 1
ATOM 800 C CA . GLN A 1 98 ? -9.177 5.629 -5.661 1.00 94.00 98 GLN A CA 1
ATOM 801 C C . GLN A 1 98 ? -10.672 5.376 -5.878 1.00 94.00 98 GLN A C 1
ATOM 803 O O . GLN A 1 98 ? -11.478 6.253 -5.588 1.00 94.00 98 GLN A O 1
ATOM 808 N N . GLU A 1 99 ? -11.030 4.201 -6.394 1.00 95.25 99 GLU A N 1
ATOM 809 C CA . GLU A 1 99 ? -12.414 3.801 -6.654 1.00 95.25 99 GLU A CA 1
ATOM 810 C C . GLU A 1 99 ? -13.175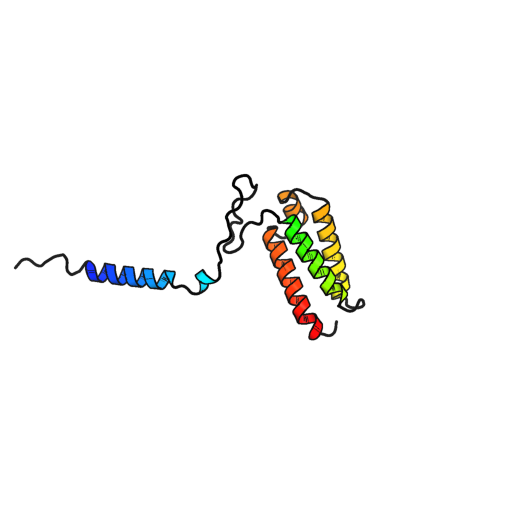 3.488 -5.360 1.00 95.25 99 GLU A C 1
ATOM 812 O O . GLU A 1 99 ? -14.311 3.924 -5.193 1.00 95.25 99 GLU A O 1
ATOM 817 N N . GLU A 1 100 ? -12.554 2.751 -4.435 1.00 94.81 100 GLU A N 1
ATOM 818 C CA . GLU A 1 100 ? -13.202 2.327 -3.194 1.00 94.81 100 GLU A CA 1
ATOM 819 C C . GLU A 1 100 ? -12.744 3.166 -1.996 1.00 94.81 100 GLU A C 1
ATOM 821 O O . GLU A 1 100 ? -11.569 3.105 -1.636 1.00 94.81 100 GLU A O 1
ATOM 826 N N . PRO A 1 101 ? -13.647 3.909 -1.330 1.00 91.62 101 PRO A N 1
ATOM 827 C CA . PRO A 1 101 ? -13.327 4.640 -0.103 1.00 91.62 101 PRO A CA 1
ATOM 828 C C . PRO A 1 101 ? -13.401 3.769 1.163 1.00 91.62 101 PRO A C 1
ATOM 830 O O . PRO A 1 101 ? -12.928 4.185 2.218 1.00 91.62 101 PRO A O 1
ATOM 833 N N . ASP A 1 102 ? -14.034 2.596 1.081 1.00 93.25 102 ASP A N 1
ATOM 834 C CA . ASP A 1 102 ? -14.226 1.686 2.210 1.00 93.25 102 ASP A CA 1
ATOM 835 C C . ASP A 1 102 ? -13.104 0.640 2.267 1.00 93.25 102 ASP A C 1
ATOM 837 O O . ASP A 1 102 ? -12.882 -0.113 1.314 1.00 93.25 102 ASP A O 1
ATOM 841 N N . ILE A 1 103 ? -12.419 0.570 3.411 1.00 92.19 103 ILE A N 1
ATOM 842 C CA . ILE A 1 103 ? -11.252 -0.292 3.621 1.00 92.19 103 ILE A CA 1
ATOM 843 C C . ILE A 1 103 ? -11.635 -1.772 3.518 1.00 92.19 103 ILE A C 1
ATOM 845 O O . ILE A 1 103 ? -10.900 -2.539 2.900 1.00 92.19 103 ILE A O 1
ATOM 849 N N . GLN A 1 104 ? -12.797 -2.183 4.034 1.00 92.19 104 GLN A N 1
ATOM 850 C CA . GLN A 1 104 ? -13.201 -3.597 4.016 1.00 92.19 104 GLN A CA 1
ATOM 851 C C . GLN A 1 104 ? -13.468 -4.098 2.592 1.00 92.19 104 GLN A C 1
ATOM 853 O O . GLN A 1 104 ? -13.054 -5.192 2.202 1.00 92.19 104 GLN A O 1
ATOM 858 N N . LYS A 1 105 ? -14.134 -3.270 1.781 1.00 93.81 105 LYS A N 1
ATOM 859 C CA . LYS A 1 105 ? -14.372 -3.574 0.365 1.00 93.81 105 LYS A CA 1
ATOM 860 C C . LYS A 1 105 ? -13.076 -3.546 -0.430 1.00 93.81 105 LYS A C 1
ATOM 862 O O . LYS A 1 105 ? -12.877 -4.402 -1.292 1.00 93.81 105 LYS A O 1
ATOM 867 N N . LEU A 1 106 ? -12.186 -2.602 -0.125 1.00 94.25 106 LEU A N 1
ATOM 868 C CA . LEU A 1 106 ? -10.875 -2.521 -0.754 1.00 94.25 106 LEU A CA 1
ATOM 869 C C . LEU A 1 106 ? -10.034 -3.778 -0.475 1.00 94.25 106 LEU A C 1
ATOM 871 O O . LEU A 1 106 ? -9.448 -4.325 -1.409 1.00 94.25 106 LEU A O 1
ATOM 875 N N . GLU A 1 107 ? -10.007 -4.270 0.767 1.00 93.44 107 GLU A N 1
ATOM 876 C CA . GLU A 1 107 ? -9.325 -5.521 1.137 1.00 93.44 107 GLU A CA 1
ATOM 877 C C . GLU A 1 107 ? -9.859 -6.708 0.318 1.00 93.44 107 GLU A C 1
ATOM 879 O O . GLU A 1 107 ? -9.075 -7.456 -0.275 1.00 93.44 107 GLU A O 1
ATOM 884 N N . ALA A 1 108 ? -11.185 -6.826 0.189 1.00 94.19 108 ALA A N 1
ATOM 885 C CA . ALA A 1 108 ? -11.820 -7.873 -0.609 1.00 94.19 108 ALA A CA 1
ATOM 886 C C . ALA A 1 108 ? -11.498 -7.762 -2.111 1.00 94.19 108 ALA A C 1
ATOM 888 O O . ALA A 1 108 ? -11.218 -8.776 -2.751 1.00 94.19 108 ALA A O 1
ATOM 889 N N . LYS A 1 109 ? -11.491 -6.546 -2.680 1.00 94.38 109 LYS A N 1
ATOM 890 C CA . LYS A 1 109 ? -11.139 -6.321 -4.095 1.00 94.38 109 LYS A CA 1
ATOM 891 C C . LYS A 1 109 ? -9.667 -6.618 -4.390 1.00 94.38 109 LYS A C 1
ATOM 893 O O . LYS A 1 109 ? -9.355 -7.115 -5.470 1.00 94.38 109 LYS A O 1
ATOM 898 N N . ILE A 1 110 ? -8.758 -6.285 -3.470 1.00 93.06 110 ILE A N 1
ATOM 899 C CA . ILE A 1 110 ? -7.320 -6.545 -3.643 1.00 93.06 110 ILE A CA 1
ATOM 900 C C . ILE A 1 110 ? -7.015 -8.037 -3.455 1.00 93.06 110 ILE A C 1
ATOM 902 O O . ILE A 1 110 ? -6.176 -8.575 -4.180 1.00 93.06 110 ILE A O 1
ATOM 906 N N . GLY A 1 111 ? -7.673 -8.700 -2.500 1.00 92.00 111 GLY A N 1
ATOM 907 C CA . GLY A 1 111 ? -7.541 -10.140 -2.271 1.00 92.00 111 GLY A CA 1
ATOM 908 C C . GLY A 1 111 ? -6.154 -10.575 -1.781 1.00 92.00 111 GLY A C 1
ATOM 909 O O . GLY A 1 111 ? -5.711 -11.674 -2.104 1.00 92.00 111 GLY A O 1
ATOM 910 N N . MET A 1 112 ? -5.439 -9.717 -1.040 1.00 91.38 112 MET A N 1
ATOM 911 C CA . MET A 1 112 ? -4.065 -9.972 -0.556 1.00 91.38 112 MET A CA 1
ATOM 912 C C . MET A 1 112 ? -3.936 -9.896 0.970 1.00 91.38 112 MET A C 1
ATOM 914 O O . MET A 1 112 ? -2.902 -9.473 1.479 1.00 91.38 112 MET A O 1
ATOM 918 N N . GLY A 1 113 ? -4.980 -10.298 1.693 1.00 93.00 113 GLY A N 1
ATOM 919 C CA . GLY A 1 113 ? -5.018 -10.198 3.152 1.00 93.00 113 GLY A CA 1
ATOM 920 C C . GLY A 1 113 ? -5.418 -8.802 3.623 1.00 93.00 113 GLY A C 1
ATOM 921 O O . GLY A 1 113 ? -6.241 -8.143 2.984 1.00 93.00 113 GLY A O 1
ATOM 922 N N . GLN A 1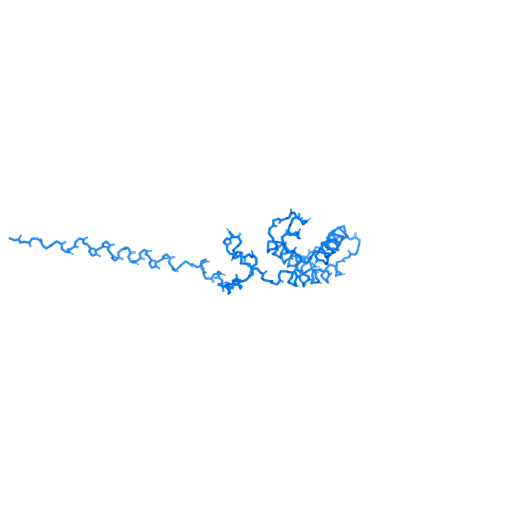 114 ? -4.859 -8.373 4.754 1.00 94.38 114 GLN A N 1
ATOM 923 C CA . GLN A 1 114 ? -5.205 -7.096 5.381 1.00 94.38 114 GLN A CA 1
ATOM 924 C C . GLN A 1 114 ? -4.494 -5.916 4.713 1.00 94.38 114 GLN A C 1
ATOM 926 O O . GLN A 1 114 ? -3.384 -6.046 4.189 1.00 94.38 114 GLN A O 1
ATOM 931 N N . ILE A 1 115 ? -5.093 -4.726 4.779 1.00 94.50 115 ILE A N 1
ATOM 932 C CA . ILE A 1 115 ? -4.542 -3.533 4.128 1.00 94.50 115 ILE A CA 1
ATOM 933 C C . ILE A 1 115 ? -3.152 -3.163 4.665 1.00 94.50 115 ILE A C 1
ATOM 935 O O . ILE A 1 115 ? -2.287 -2.715 3.909 1.00 94.50 115 ILE A O 1
ATOM 939 N N . GLU A 1 116 ? -2.892 -3.409 5.949 1.00 94.44 116 GLU A N 1
ATOM 940 C CA . GLU A 1 116 ? -1.602 -3.137 6.578 1.00 94.44 116 GLU A CA 1
ATOM 941 C C . GLU A 1 116 ? -0.488 -4.046 6.033 1.00 94.44 116 GLU A C 1
ATOM 943 O O . GLU A 1 116 ? 0.648 -3.595 5.858 1.00 94.44 116 GLU A O 1
ATOM 948 N N . GLU A 1 117 ? -0.810 -5.294 5.681 1.00 94.19 117 GLU A N 1
ATOM 949 C CA . GLU A 1 117 ? 0.132 -6.215 5.034 1.00 94.19 117 GLU A CA 1
ATOM 950 C C . GLU A 1 117 ? 0.490 -5.720 3.632 1.00 94.19 117 GLU A C 1
ATOM 952 O O . GLU A 1 117 ? 1.662 -5.714 3.245 1.00 94.19 117 GLU A O 1
ATOM 957 N N . VAL A 1 118 ? -0.502 -5.219 2.890 1.00 95.25 118 VAL A N 1
ATOM 958 C CA . VAL A 1 118 ? -0.291 -4.633 1.560 1.00 95.25 118 VAL A CA 1
ATOM 959 C C . VAL A 1 118 ? 0.619 -3.406 1.651 1.00 95.25 118 VAL A C 1
ATOM 961 O O . VAL A 1 118 ? 1.557 -3.278 0.861 1.00 95.25 118 VAL A O 1
ATOM 964 N N . ILE A 1 119 ? 0.410 -2.524 2.635 1.00 94.94 119 ILE A N 1
ATOM 965 C CA . ILE A 1 119 ? 1.291 -1.368 2.877 1.00 94.94 119 ILE A CA 1
ATOM 966 C C . ILE A 1 119 ? 2.727 -1.839 3.146 1.00 94.94 119 ILE A C 1
ATOM 968 O O . ILE A 1 119 ? 3.679 -1.322 2.550 1.00 94.94 119 ILE A O 1
ATOM 972 N N . GLN A 1 120 ? 2.900 -2.847 4.004 1.00 94.38 120 GLN A N 1
ATOM 973 C CA . GLN A 1 120 ? 4.217 -3.389 4.337 1.00 94.38 120 GLN A CA 1
ATOM 974 C C . GLN A 1 120 ? 4.901 -4.044 3.128 1.00 94.38 120 GLN A C 1
ATOM 976 O O . GLN A 1 120 ? 6.109 -3.870 2.931 1.00 94.38 120 GLN A O 1
ATOM 981 N N . GLN A 1 121 ? 4.141 -4.733 2.277 1.00 94.38 121 GLN A N 1
ATOM 982 C CA . GLN A 1 121 ? 4.638 -5.311 1.032 1.00 94.38 121 GLN A CA 1
ATOM 983 C C . GLN A 1 121 ? 5.164 -4.226 0.084 1.00 94.38 121 GLN A C 1
ATOM 985 O O . GLN A 1 121 ? 6.269 -4.355 -0.449 1.00 94.38 121 GLN A O 1
ATOM 990 N N . VAL A 1 122 ? 4.413 -3.135 -0.103 1.00 95.62 122 VAL A N 1
ATOM 991 C CA . VAL A 1 122 ? 4.834 -2.006 -0.951 1.00 95.62 122 VAL A CA 1
ATOM 992 C C . VAL A 1 122 ? 6.086 -1.345 -0.385 1.00 95.62 122 VAL A C 1
ATOM 994 O O . VAL A 1 122 ? 7.017 -1.061 -1.138 1.00 95.62 122 VAL A O 1
ATOM 997 N N . PHE A 1 123 ? 6.155 -1.156 0.933 1.00 94.62 123 PHE A N 1
ATOM 998 C CA . PHE A 1 123 ? 7.340 -0.618 1.596 1.00 94.62 123 PHE A CA 1
ATOM 999 C C . PHE A 1 123 ? 8.579 -1.495 1.363 1.00 94.62 123 PHE A C 1
ATOM 1001 O O . PHE A 1 123 ? 9.645 -0.987 0.995 1.00 94.62 123 PHE A O 1
ATOM 1008 N N . PHE A 1 124 ? 8.448 -2.815 1.535 1.00 94.81 124 PHE A N 1
ATOM 1009 C CA . PHE A 1 124 ? 9.536 -3.755 1.273 1.00 94.81 124 PHE A CA 1
ATOM 1010 C C . PHE A 1 124 ? 9.954 -3.720 -0.197 1.00 94.81 124 PHE A C 1
ATOM 1012 O O . PHE A 1 124 ? 11.148 -3.636 -0.487 1.00 94.81 124 PHE A O 1
ATOM 1019 N N . MET A 1 125 ? 8.987 -3.702 -1.118 1.00 93.44 125 MET A N 1
ATOM 1020 C CA . MET A 1 125 ? 9.253 -3.606 -2.550 1.00 93.44 125 MET A CA 1
ATOM 1021 C C . MET A 1 125 ? 9.994 -2.310 -2.886 1.00 93.44 125 MET A C 1
ATOM 1023 O O . MET A 1 125 ? 11.042 -2.352 -3.516 1.00 93.44 125 MET A O 1
ATOM 1027 N N . HIS A 1 126 ? 9.539 -1.160 -2.396 1.00 94.06 126 HIS A N 1
ATOM 1028 C CA . HIS A 1 126 ? 10.230 0.120 -2.572 1.00 94.06 126 HIS A CA 1
ATOM 1029 C C . HIS A 1 126 ? 11.672 0.093 -2.036 1.00 94.06 126 HIS A C 1
ATOM 1031 O O . HIS A 1 126 ? 12.608 0.513 -2.723 1.00 94.06 126 HIS A O 1
ATOM 1037 N N . SER A 1 127 ? 11.873 -0.440 -0.827 1.00 93.75 127 SER A N 1
ATOM 1038 C CA . SER A 1 127 ? 13.200 -0.598 -0.214 1.00 93.75 127 SER A CA 1
ATOM 1039 C C . SER A 1 127 ? 14.111 -1.507 -1.045 1.00 93.75 127 SER A C 1
ATOM 1041 O O . SER A 1 127 ? 15.263 -1.163 -1.324 1.00 93.75 127 SER A O 1
ATOM 1043 N N . PHE A 1 128 ? 13.576 -2.637 -1.508 1.00 91.75 128 PHE A N 1
ATOM 1044 C CA . PHE A 1 128 ? 14.264 -3.576 -2.384 1.00 91.75 128 PHE A CA 1
ATOM 1045 C C . PHE A 1 128 ? 14.709 -2.899 -3.683 1.00 91.75 128 PHE A C 1
ATOM 1047 O O . PHE A 1 128 ? 15.888 -2.949 -4.034 1.00 91.75 128 PHE A O 1
ATOM 1054 N N . MET A 1 129 ? 13.802 -2.178 -4.342 1.00 90.75 129 MET A N 1
ATOM 1055 C CA . MET A 1 129 ? 14.084 -1.472 -5.592 1.00 90.75 129 MET A CA 1
ATOM 1056 C C . MET A 1 129 ? 15.173 -0.412 -5.423 1.00 90.75 129 MET A C 1
ATOM 1058 O O . MET A 1 129 ? 16.084 -0.312 -6.247 1.00 90.75 129 MET A O 1
ATOM 1062 N N . ARG A 1 130 ? 15.162 0.326 -4.306 1.00 91.06 130 ARG A N 1
ATOM 1063 C CA . ARG A 1 130 ? 16.229 1.285 -3.988 1.00 91.06 130 ARG A CA 1
ATOM 1064 C C . ARG A 1 130 ? 17.603 0.656 -3.793 1.00 91.06 130 ARG A C 1
ATOM 1066 O O . ARG A 1 130 ? 18.592 1.334 -4.054 1.00 91.06 130 ARG A O 1
ATOM 1073 N N . ARG A 1 131 ? 17.684 -0.588 -3.321 1.00 89.12 131 ARG A N 1
ATOM 1074 C CA . ARG A 1 131 ? 18.960 -1.311 -3.198 1.00 89.12 131 ARG A CA 1
ATOM 1075 C C . ARG A 1 131 ? 19.408 -1.876 -4.543 1.00 89.12 131 ARG A C 1
ATOM 1077 O O . ARG A 1 131 ? 20.580 -1.787 -4.890 1.00 89.12 131 ARG A O 1
ATOM 1084 N N . LYS A 1 132 ? 18.474 -2.437 -5.314 1.00 83.56 132 LYS A N 1
ATOM 1085 C CA . LYS A 1 132 ? 18.769 -3.122 -6.579 1.00 83.56 132 LYS A CA 1
ATOM 1086 C C . LYS A 1 132 ? 19.129 -2.179 -7.721 1.00 83.56 132 LYS A C 1
ATOM 1088 O O . LYS A 1 132 ? 19.898 -2.590 -8.584 1.00 83.56 132 LYS A O 1
ATOM 1093 N N . LYS A 1 133 ? 18.661 -0.923 -7.704 1.00 75.75 133 LYS A N 1
ATOM 1094 C CA . LYS A 1 133 ? 18.909 0.042 -8.792 1.00 75.75 133 LYS A CA 1
ATOM 1095 C C . LYS A 1 133 ? 20.386 0.257 -9.153 1.00 75.75 133 LYS A C 1
ATOM 1097 O O . LYS A 1 133 ? 20.659 0.636 -10.280 1.00 75.75 133 LYS A O 1
ATOM 1102 N N . PHE A 1 134 ? 21.316 0.022 -8.223 1.00 70.62 134 PHE A N 1
ATOM 1103 C CA . PHE A 1 134 ? 22.758 0.188 -8.456 1.00 70.62 134 PHE A CA 1
ATOM 1104 C C . PHE A 1 134 ? 23.506 -1.121 -8.722 1.00 70.62 134 PHE A C 1
ATOM 1106 O O . PHE A 1 134 ? 24.675 -1.083 -9.080 1.00 70.62 134 PHE A O 1
ATOM 1113 N N . SER A 1 135 ? 22.870 -2.271 -8.499 1.00 68.94 135 SER A N 1
ATOM 1114 C CA . SER A 1 135 ? 23.578 -3.551 -8.411 1.00 68.94 135 SER A CA 1
ATOM 1115 C C . SER A 1 135 ? 23.222 -4.538 -9.524 1.00 68.94 135 SER A C 1
ATOM 1117 O O . SER A 1 135 ? 23.891 -5.560 -9.627 1.00 68.94 135 SER A O 1
ATOM 1119 N N . TYR A 1 136 ? 22.180 -4.282 -10.323 1.00 65.88 136 TYR A N 1
ATOM 1120 C CA . TYR A 1 136 ? 21.674 -5.228 -11.324 1.00 65.88 136 TYR A CA 1
ATOM 1121 C C . TYR A 1 136 ? 21.466 -4.561 -12.685 1.00 65.88 136 TYR A C 1
ATOM 1123 O O . TYR A 1 136 ? 21.047 -3.406 -12.759 1.00 65.88 136 TYR A O 1
ATOM 1131 N N . SER A 1 137 ? 21.741 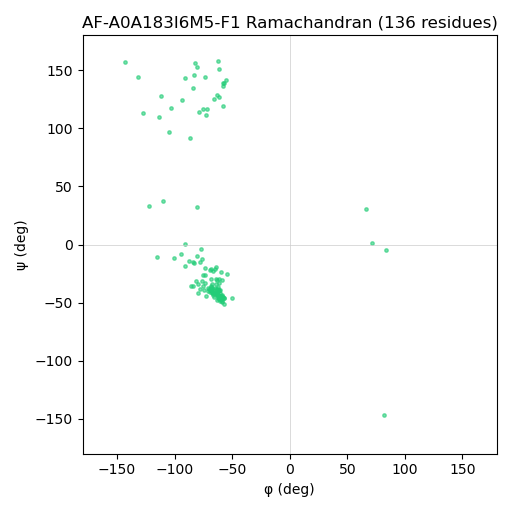-5.325 -13.744 1.00 62.28 137 SER A N 1
ATOM 1132 C CA . SER A 1 137 ? 21.324 -5.040 -15.120 1.00 62.28 137 SER A CA 1
ATOM 1133 C C . SER A 1 137 ? 19.887 -5.553 -15.308 1.00 62.28 137 SER A C 1
ATOM 1135 O O . SER A 1 137 ? 19.565 -6.633 -14.808 1.00 62.28 137 SER A O 1
ATOM 1137 N N . TRP A 1 138 ? 19.019 -4.744 -15.922 1.00 65.00 138 TRP A N 1
ATOM 1138 C CA . TRP A 1 138 ? 17.556 -4.898 -15.961 1.00 65.00 138 TRP A CA 1
ATOM 1139 C C . TRP A 1 138 ? 17.024 -5.341 -17.323 1.00 65.00 138 TRP A C 1
ATOM 1141 O O . TRP A 1 138 ? 17.660 -4.988 -18.335 1.00 65.00 138 TRP A O 1
#

Nearest PDB structures (foldseek):
  7zd6-assembly1_f  TM=9.717E-01  e=9.094E-08  Ovis aries
  8q0a-assembly1_V  TM=9.646E-01  e=1.388E-07  Bos taurus
  6zkh-assembly1_f  TM=9.732E-01  e=1.566E-07  Ovis aries
  7a24-assembly1_R  TM=9.479E-01  e=1.019E-06  Brassica oleracea
  7a23-assembly1_R  TM=9.479E-01  e=1.019E-06  Brassica oleracea

InterPro domains:
  IPR006806 NADH dehydrogenase [ubiquinone] 1 alpha subcomplex subunit 5 [PF04716] (51-117)
  IPR006806 NADH dehydrogenase [ubiquinone] 1 alpha subcomplex subunit 5 [PTHR12653] (41-121)

Foldseek 3Di:
DDDDPPPPPVVVVVVVVVVVVVVVVPPVVVVQDDDDFDDPPDPDRALPDPSQGDDPPLLVLQVVLLVLQVVLLVLADPPDPVSVVVVVVSVVLNVLSVVDPDQVVSCVVVVPGHSSVVSVVSVVSSVVSVVCSVPDDD